Protein AF-A0A9E5MM21-F1 (afdb_monomer_lite)

Sequence (153 aa):
MIFSLIVYSSSGHSPSGTESSAAPPPGGQTALHFAKTLLAHGHSLYRVFFYGDGVHQAFLPDSNAPGAAAYSAPGTHAAPHGHTGKQWSDLSKQHQLDLVVCVSAALKRGLISEEEGQHPEQACLRLLPGFQISGLGQLTDAAIHSDRTITFR

pLDDT: mean 72.83, std 21.54, range [29.17, 94.75]

Radius of gyration: 16.03 Å; chains: 1; bounding box: 37×41×44 Å

Secondary structure (DSSP, 8-state):
-EEEEEEEE----PPS----S-PPPPHHHHHHHHHHHHHHTTPEEEEEEEEEGGGGGGB---TT-TTTSTT--TT--PPPHHHHHHHHHHHHHHHT--EEEEHHHHHTTT---TTT--STTS-PPPBPTTEEEE-THHHHHHHHH-SEEEEE-

Organism: NCBI:txid1470433

Structure (mmCIF, N/CA/C/O backbone):
data_AF-A0A9E5MM21-F1
#
_entry.id   AF-A0A9E5MM21-F1
#
loop_
_atom_site.group_PDB
_atom_site.id
_atom_site.type_symbol
_atom_site.label_atom_id
_atom_site.label_alt_id
_atom_site.label_comp_id
_atom_site.label_asym_id
_atom_site.label_entity_id
_atom_site.label_seq_id
_atom_site.pdbx_PDB_ins_code
_atom_site.Cartn_x
_atom_site.Cartn_y
_atom_site.Cartn_z
_atom_site.occupancy
_atom_site.B_iso_or_equiv
_atom_site.auth_seq_id
_atom_site.auth_comp_id
_atom_site.auth_asym_id
_atom_site.auth_atom_id
_atom_site.pdbx_PDB_model_num
ATOM 1 N N . MET A 1 1 ? -8.842 0.650 16.529 1.00 84.69 1 MET A N 1
ATOM 2 C CA . MET A 1 1 ? -7.381 0.802 16.412 1.00 84.69 1 MET A CA 1
ATOM 3 C C . MET A 1 1 ? -7.031 0.920 14.943 1.00 84.69 1 MET A C 1
ATOM 5 O O . MET A 1 1 ? -7.614 0.200 14.133 1.00 84.69 1 MET A O 1
ATOM 9 N N . ILE A 1 2 ? -6.135 1.844 14.627 1.00 91.62 2 ILE A N 1
ATOM 10 C CA . ILE A 1 2 ? -5.649 2.165 13.292 1.00 91.62 2 ILE A CA 1
ATOM 11 C C . ILE A 1 2 ? -4.257 1.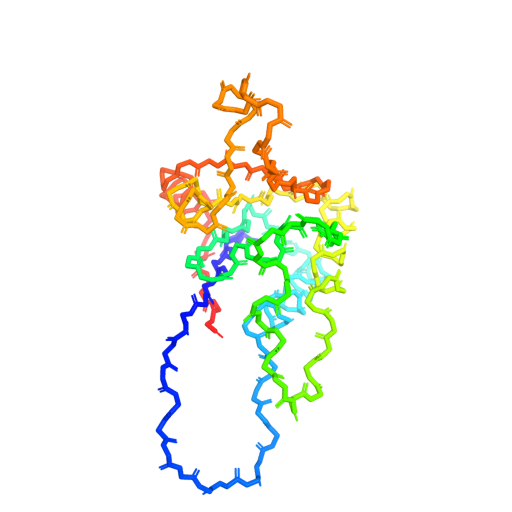560 13.134 1.00 91.62 2 ILE A C 1
ATOM 13 O O . ILE A 1 2 ? -3.385 1.754 13.979 1.00 91.62 2 ILE A O 1
ATOM 17 N N . PHE A 1 3 ? -4.043 0.828 12.051 1.00 94.38 3 PHE A N 1
ATOM 18 C CA . PHE A 1 3 ? -2.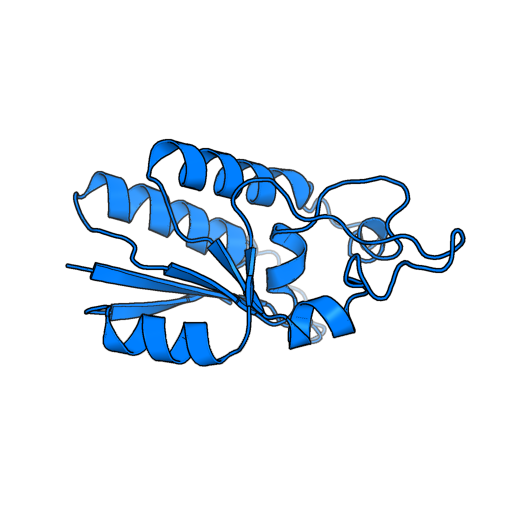794 0.134 11.784 1.00 94.38 3 PHE A CA 1
ATOM 19 C C . PHE A 1 3 ? -2.176 0.600 10.472 1.00 94.38 3 PHE A C 1
ATOM 21 O O . PHE A 1 3 ? -2.879 0.878 9.502 1.00 94.38 3 PHE A O 1
ATOM 28 N N . SER A 1 4 ? -0.851 0.609 10.439 1.00 93.19 4 SER A N 1
ATOM 29 C CA . SER A 1 4 ? -0.066 0.773 9.221 1.00 93.19 4 SER A CA 1
ATOM 30 C C . SER A 1 4 ? 0.818 -0.450 9.030 1.00 93.19 4 SER A C 1
ATOM 32 O O . SER A 1 4 ? 1.424 -0.945 9.983 1.00 93.19 4 SER A O 1
ATOM 34 N N . LEU A 1 5 ? 0.888 -0.966 7.807 1.00 93.12 5 LEU A N 1
ATOM 35 C CA . LEU A 1 5 ? 1.699 -2.140 7.491 1.00 93.12 5 LEU A CA 1
ATOM 36 C C . LEU A 1 5 ? 2.865 -1.729 6.604 1.00 93.12 5 LEU A C 1
ATOM 38 O O . LEU A 1 5 ? 2.693 -0.970 5.655 1.00 93.12 5 LEU A O 1
ATOM 42 N N . ILE A 1 6 ? 4.046 -2.262 6.888 1.00 91.12 6 ILE A N 1
ATOM 43 C CA . ILE A 1 6 ? 5.227 -2.108 6.046 1.00 91.12 6 ILE A CA 1
ATOM 44 C C . ILE A 1 6 ? 5.540 -3.476 5.462 1.00 91.12 6 ILE A C 1
ATOM 46 O O . ILE A 1 6 ? 5.880 -4.408 6.190 1.00 91.12 6 ILE A O 1
ATOM 50 N N . VAL A 1 7 ? 5.433 -3.597 4.144 1.00 89.31 7 VAL A N 1
ATOM 51 C CA . VAL A 1 7 ? 5.831 -4.792 3.404 1.00 89.31 7 VAL A CA 1
ATOM 52 C C . VAL A 1 7 ? 7.243 -4.558 2.895 1.00 89.31 7 VAL A C 1
ATOM 54 O O . VAL A 1 7 ? 7.463 -3.891 1.882 1.00 89.31 7 VAL A O 1
ATOM 57 N N . TYR A 1 8 ? 8.207 -5.080 3.640 1.00 84.44 8 TYR A N 1
ATOM 58 C CA . TYR A 1 8 ? 9.608 -5.061 3.271 1.00 84.44 8 TYR A CA 1
ATOM 59 C C . TYR A 1 8 ? 10.009 -6.429 2.739 1.00 84.44 8 TYR A C 1
ATOM 61 O O . TYR A 1 8 ? 9.547 -7.457 3.214 1.00 84.44 8 TYR A O 1
ATOM 69 N N . SER A 1 9 ? 10.894 -6.443 1.756 1.00 75.88 9 SER A N 1
ATOM 70 C CA . SER A 1 9 ? 11.633 -7.644 1.400 1.00 75.88 9 SER A CA 1
ATOM 71 C C . SER A 1 9 ? 13.043 -7.216 1.028 1.00 75.88 9 SER A C 1
ATOM 73 O O . SER A 1 9 ? 13.236 -6.167 0.410 1.00 75.88 9 SER A O 1
ATOM 75 N N . SER A 1 10 ? 14.034 -7.984 1.454 1.00 58.03 10 SER A N 1
ATOM 76 C CA . SER A 1 10 ? 15.403 -7.835 0.980 1.00 58.03 10 SER A CA 1
ATOM 77 C C . SER A 1 10 ? 15.867 -9.169 0.448 1.00 58.03 10 SER A C 1
ATOM 79 O O . SER A 1 10 ? 15.782 -10.160 1.173 1.00 58.03 10 SER A O 1
ATOM 81 N N . SER A 1 11 ? 16.431 -9.163 -0.754 1.00 49.81 11 SER A N 1
ATOM 82 C CA . SER A 1 11 ? 17.272 -10.206 -1.329 1.00 49.81 11 SER A CA 1
ATOM 83 C C . SER A 1 11 ? 18.538 -10.418 -0.481 1.00 49.81 11 SER A C 1
ATOM 85 O O . SER A 1 11 ? 19.661 -10.145 -0.904 1.00 49.81 11 SER A O 1
ATOM 87 N N . GLY A 1 12 ? 18.370 -10.824 0.773 1.00 43.09 12 GLY A N 1
ATOM 88 C CA . GLY A 1 12 ? 19.447 -11.272 1.633 1.00 43.09 12 GLY A CA 1
ATOM 89 C C . GLY A 1 12 ? 19.792 -12.695 1.232 1.00 43.09 12 GLY A C 1
ATOM 90 O O . GLY A 1 12 ? 18.994 -13.600 1.444 1.00 43.09 12 GLY A O 1
ATOM 91 N N . HIS A 1 13 ? 20.959 -12.855 0.615 1.00 38.50 13 HIS A N 1
ATOM 92 C CA . HIS A 1 13 ? 21.717 -14.096 0.480 1.00 38.50 13 HIS A CA 1
ATOM 93 C C . HIS A 1 13 ? 21.321 -15.152 1.534 1.00 38.50 13 HIS A C 1
ATOM 95 O O . HIS A 1 13 ? 21.564 -14.958 2.726 1.00 38.50 13 HIS A O 1
ATOM 101 N N . SER A 1 14 ? 20.696 -16.257 1.110 1.00 37.50 14 SER A N 1
ATOM 102 C CA . SER A 1 14 ? 20.479 -17.405 1.993 1.00 37.50 14 SER A CA 1
ATOM 103 C C . SER A 1 14 ? 21.837 -17.988 2.397 1.00 37.50 14 SER A C 1
ATOM 105 O O . SER A 1 14 ? 22.671 -18.207 1.515 1.00 37.50 14 SER A O 1
ATOM 107 N N . PRO A 1 15 ? 22.080 -18.276 3.687 1.00 39.00 15 PRO A N 1
ATOM 108 C CA . PRO A 1 15 ? 23.230 -19.072 4.068 1.00 39.00 15 PRO A CA 1
ATOM 109 C C . PRO A 1 15 ? 23.045 -20.475 3.482 1.00 39.00 15 PRO A C 1
ATOM 111 O O . PRO A 1 15 ? 21.986 -21.090 3.602 1.00 39.00 15 PRO A O 1
ATOM 114 N N . SER A 1 16 ? 24.079 -20.964 2.810 1.00 42.97 16 SER A N 1
ATOM 115 C CA . SER A 1 16 ? 24.222 -22.364 2.433 1.00 42.97 16 SER A CA 1
ATOM 116 C C . SER A 1 16 ? 24.003 -23.256 3.657 1.00 42.97 16 SER A C 1
ATOM 118 O O . SER A 1 16 ? 24.772 -23.175 4.615 1.00 42.97 16 SER A O 1
ATOM 120 N N . GLY A 1 17 ? 22.988 -24.112 3.631 1.00 39.47 17 GLY A N 1
ATOM 121 C CA . GLY A 1 17 ? 22.763 -25.063 4.711 1.00 39.47 17 GLY A CA 1
ATOM 122 C C . GLY A 1 17 ? 21.405 -25.727 4.602 1.00 39.47 17 GLY A C 1
ATOM 123 O O . GLY A 1 17 ? 20.380 -25.119 4.874 1.00 39.47 17 GLY A O 1
ATOM 124 N N . THR A 1 18 ? 21.434 -26.975 4.156 1.00 46.91 18 THR A N 1
ATOM 125 C CA . THR A 1 18 ? 20.413 -28.010 4.326 1.00 46.91 18 THR A CA 1
ATOM 126 C C . THR A 1 18 ? 19.497 -27.794 5.535 1.00 46.91 18 THR A C 1
ATOM 128 O O . THR A 1 18 ? 19.992 -27.854 6.652 1.00 46.91 18 THR A O 1
ATOM 131 N N . GLU A 1 19 ? 18.187 -27.642 5.316 1.00 34.69 19 GLU A N 1
ATOM 132 C CA . GLU A 1 19 ? 17.141 -28.307 6.109 1.00 34.69 19 GLU A CA 1
ATOM 133 C C . GLU A 1 19 ? 15.741 -28.059 5.525 1.00 34.69 19 GLU A C 1
ATOM 135 O O . GLU A 1 19 ? 15.285 -26.936 5.319 1.00 34.69 19 GLU A O 1
ATOM 140 N N . SER A 1 20 ? 15.062 -29.168 5.235 1.00 45.31 20 SER A N 1
ATOM 141 C CA . SER A 1 20 ? 13.662 -29.243 4.839 1.00 45.31 20 SER A CA 1
ATOM 142 C C . SER A 1 20 ? 12.771 -28.902 6.036 1.00 45.31 20 SER A C 1
ATOM 144 O O . SER A 1 20 ? 12.480 -29.759 6.864 1.00 45.31 20 SER A O 1
ATOM 146 N N . SER A 1 21 ? 12.295 -27.665 6.103 1.00 33.50 21 SER A N 1
ATOM 147 C CA . SER A 1 21 ? 11.145 -27.249 6.907 1.00 33.50 21 SER A CA 1
ATOM 148 C C . SER A 1 21 ? 10.445 -26.141 6.130 1.00 33.50 21 SER A C 1
ATOM 150 O O . SER A 1 21 ? 11.123 -25.273 5.585 1.00 33.50 21 SER A O 1
ATOM 152 N N . ALA A 1 22 ? 9.120 -26.221 5.986 1.00 43.62 22 ALA A N 1
ATOM 153 C CA . ALA A 1 22 ? 8.326 -25.324 5.149 1.00 43.62 22 ALA A CA 1
ATOM 154 C C . ALA A 1 22 ? 8.737 -23.860 5.376 1.00 43.62 22 ALA A C 1
ATOM 156 O O . ALA A 1 22 ? 8.487 -23.303 6.445 1.00 43.62 22 ALA A O 1
ATOM 157 N N . ALA A 1 23 ? 9.409 -23.264 4.384 1.00 44.94 23 ALA A N 1
ATOM 158 C CA . ALA A 1 23 ? 9.854 -21.882 4.468 1.00 44.94 23 ALA A CA 1
ATOM 159 C C . ALA A 1 23 ? 8.644 -20.996 4.818 1.00 44.94 23 ALA A C 1
ATOM 161 O O . ALA A 1 23 ? 7.573 -21.193 4.228 1.00 44.94 23 ALA A O 1
ATOM 162 N N . PRO A 1 24 ? 8.767 -20.062 5.782 1.00 45.94 24 PRO A N 1
ATOM 163 C CA . PRO A 1 24 ? 7.664 -19.179 6.123 1.00 45.94 24 PRO A CA 1
ATOM 164 C C . PRO A 1 24 ? 7.180 -18.472 4.851 1.00 45.94 24 PRO A C 1
ATOM 166 O O . PRO A 1 24 ? 8.008 -18.108 4.006 1.00 45.94 24 PRO A O 1
ATOM 169 N N . PRO A 1 25 ? 5.856 -18.305 4.674 1.00 55.19 25 PRO A N 1
ATOM 170 C CA . PRO A 1 25 ? 5.331 -17.670 3.480 1.00 55.19 25 PRO A CA 1
ATOM 171 C C . PRO A 1 25 ? 5.978 -16.289 3.319 1.00 55.19 25 PRO A C 1
ATOM 173 O O . PRO A 1 25 ? 6.160 -15.583 4.319 1.00 55.19 25 PRO A O 1
ATOM 176 N N . PRO A 1 26 ? 6.346 -15.903 2.084 1.00 69.81 26 PRO A N 1
ATOM 177 C CA . PRO A 1 26 ? 7.072 -14.664 1.826 1.00 69.81 26 PRO A CA 1
ATOM 178 C C . PRO A 1 26 ? 6.352 -13.482 2.486 1.00 69.81 26 PRO A C 1
ATOM 180 O O . PRO A 1 26 ? 5.118 -13.446 2.483 1.00 69.81 26 PRO A O 1
ATOM 183 N N . GLY A 1 27 ? 7.092 -12.510 3.035 1.00 76.31 27 GLY A N 1
ATOM 184 C CA . GLY A 1 27 ? 6.547 -11.432 3.875 1.00 76.31 27 GLY A CA 1
ATOM 185 C C . GLY A 1 27 ? 5.307 -10.726 3.316 1.00 76.31 27 GLY A C 1
ATOM 186 O O . GLY A 1 27 ? 4.402 -10.369 4.068 1.00 76.31 27 GLY A O 1
ATOM 187 N N . GLY A 1 28 ? 5.198 -10.614 1.988 1.00 81.12 28 GLY A N 1
ATOM 188 C CA . GLY A 1 28 ? 4.007 -10.103 1.302 1.00 81.12 28 GLY A CA 1
ATOM 189 C C . GLY A 1 28 ? 2.721 -10.903 1.525 1.00 81.12 28 GLY A C 1
ATOM 190 O O . GLY A 1 28 ? 1.656 -10.320 1.713 1.00 81.12 28 GLY A O 1
ATOM 191 N N . GLN A 1 29 ? 2.803 -12.234 1.537 1.00 83.62 29 GLN A N 1
ATOM 192 C CA . GLN A 1 29 ? 1.650 -13.110 1.752 1.00 83.62 29 GLN A CA 1
ATOM 193 C C . GLN A 1 29 ? 1.209 -13.102 3.221 1.00 83.62 29 GLN A C 1
ATOM 195 O O . GLN A 1 29 ? 0.011 -13.042 3.504 1.00 83.62 29 GLN A O 1
ATOM 200 N N . THR A 1 30 ? 2.166 -13.091 4.152 1.00 87.38 30 THR A N 1
ATOM 201 C CA . THR A 1 30 ? 1.887 -12.954 5.590 1.00 87.38 30 THR A CA 1
ATOM 202 C C . THR A 1 30 ? 1.227 -11.609 5.894 1.00 87.38 30 THR A C 1
ATOM 204 O O . THR A 1 30 ? 0.200 -11.571 6.573 1.00 87.38 30 THR A O 1
ATOM 207 N N . ALA A 1 31 ? 1.748 -10.516 5.327 1.00 91.44 31 ALA A N 1
ATOM 208 C CA . ALA A 1 31 ? 1.159 -9.186 5.458 1.00 91.44 31 ALA A CA 1
ATOM 209 C C . ALA A 1 31 ? -0.279 -9.130 4.921 1.00 91.44 31 ALA A C 1
ATOM 211 O O . ALA A 1 31 ? -1.153 -8.541 5.555 1.00 91.44 31 ALA A O 1
ATOM 212 N N . LEU A 1 32 ? -0.545 -9.775 3.780 1.00 90.62 32 LEU A N 1
ATOM 213 C CA . LEU A 1 32 ? -1.879 -9.823 3.183 1.00 90.62 32 LEU A CA 1
ATOM 214 C C . LEU A 1 32 ? -2.872 -10.588 4.065 1.00 90.62 32 LEU A C 1
ATOM 216 O O . LEU A 1 32 ? -4.004 -10.142 4.257 1.00 90.62 32 LEU A O 1
ATOM 220 N N . HIS A 1 33 ? -2.468 -11.744 4.596 1.00 91.19 33 HIS A N 1
ATOM 221 C CA . HIS A 1 33 ? -3.322 -12.514 5.498 1.00 91.19 33 HIS A CA 1
ATOM 222 C C . HIS A 1 33 ? -3.609 -11.724 6.778 1.00 91.19 33 HIS A C 1
ATOM 224 O O . HIS A 1 33 ? -4.758 -11.631 7.204 1.00 91.19 33 HIS A O 1
ATOM 230 N N . PHE A 1 34 ? -2.584 -11.078 7.337 1.00 93.44 34 PHE A N 1
ATOM 231 C CA . PHE A 1 34 ? -2.733 -10.207 8.493 1.00 93.44 34 PHE A CA 1
ATOM 232 C C . PHE A 1 34 ? -3.705 -9.051 8.219 1.00 93.44 34 PHE A C 1
ATOM 234 O O . PHE A 1 34 ? -4.615 -8.830 9.012 1.00 93.44 34 PHE A O 1
ATOM 241 N N . ALA A 1 35 ? -3.574 -8.364 7.080 1.00 93.75 35 ALA A N 1
ATOM 242 C CA . ALA A 1 35 ? -4.467 -7.276 6.683 1.00 93.75 35 ALA A CA 1
ATOM 243 C C . ALA A 1 35 ? -5.932 -7.725 6.596 1.00 93.75 35 ALA A C 1
ATOM 245 O O . ALA A 1 35 ? -6.811 -7.069 7.153 1.00 93.75 35 ALA A O 1
ATOM 246 N N . LYS A 1 36 ? -6.198 -8.869 5.952 1.00 93.62 36 LYS A N 1
ATOM 247 C CA . LYS A 1 36 ? -7.549 -9.445 5.852 1.00 93.62 36 LYS A CA 1
ATOM 248 C C . LYS A 1 36 ? -8.142 -9.738 7.227 1.00 93.62 36 LYS A C 1
ATOM 250 O O . LYS A 1 36 ? -9.273 -9.347 7.503 1.00 93.62 36 LYS A O 1
ATOM 255 N N . THR A 1 37 ? -7.372 -10.388 8.095 1.00 94.00 37 THR A N 1
ATOM 256 C CA . THR A 1 37 ? -7.809 -10.717 9.456 1.00 94.00 37 THR A CA 1
ATOM 257 C C . THR A 1 37 ? -8.066 -9.457 10.273 1.00 94.00 37 THR A C 1
ATOM 259 O O . THR A 1 37 ? -9.079 -9.367 10.958 1.00 94.00 37 THR A O 1
ATOM 262 N N . LEU A 1 38 ? -7.193 -8.458 10.167 1.00 94.06 38 LEU A N 1
ATOM 263 C CA . LEU A 1 38 ? -7.312 -7.190 10.876 1.00 94.06 38 LEU A CA 1
ATOM 264 C C . LEU A 1 38 ? -8.594 -6.441 10.497 1.00 94.06 38 LEU A C 1
ATOM 266 O O . LEU A 1 38 ? -9.350 -6.030 11.377 1.00 94.06 38 LEU A O 1
ATOM 270 N N . LEU A 1 39 ? -8.877 -6.341 9.197 1.00 92.94 39 LEU A N 1
ATOM 271 C CA . LEU A 1 39 ? -10.108 -5.736 8.687 1.00 92.94 39 LEU A CA 1
ATOM 272 C C . LEU A 1 39 ? -11.352 -6.525 9.124 1.00 92.94 39 LEU A C 1
ATOM 274 O O . LEU A 1 39 ? -12.352 -5.925 9.510 1.00 92.94 39 LEU A O 1
ATOM 278 N N . ALA A 1 40 ? -11.286 -7.861 9.137 1.00 93.19 40 ALA A N 1
ATOM 279 C CA . ALA A 1 40 ? -12.385 -8.711 9.603 1.00 93.19 40 ALA A CA 1
ATOM 280 C C . ALA A 1 40 ? -12.705 -8.527 11.100 1.00 93.19 40 ALA A C 1
ATOM 282 O O . ALA A 1 40 ? -13.854 -8.688 11.503 1.00 93.19 40 ALA A O 1
ATOM 283 N N . HIS A 1 41 ? -11.719 -8.144 11.918 1.00 94.12 41 HIS A N 1
ATOM 284 C CA . HIS A 1 41 ? -11.906 -7.828 13.341 1.00 94.12 41 HIS A CA 1
ATOM 285 C C . HIS A 1 41 ? -12.351 -6.371 13.588 1.00 94.12 41 HIS A C 1
ATOM 287 O O . HIS A 1 41 ? -12.381 -5.919 14.732 1.00 94.12 41 HIS A O 1
ATOM 293 N N . GLY A 1 42 ? -12.698 -5.618 12.536 1.00 92.62 42 GLY A N 1
ATOM 294 C CA . GLY A 1 42 ? -13.180 -4.238 12.648 1.00 92.62 42 GLY A CA 1
ATOM 295 C C . GLY A 1 42 ? -12.085 -3.216 12.963 1.00 92.62 42 GLY A C 1
ATOM 296 O O . GLY A 1 42 ? -12.372 -2.119 13.442 1.00 92.62 42 GLY A O 1
ATOM 297 N N . HIS A 1 43 ? -10.818 -3.563 12.740 1.00 94.31 43 HIS A N 1
ATOM 298 C CA . HIS A 1 43 ? -9.722 -2.603 12.794 1.00 94.31 43 HIS A CA 1
ATOM 299 C C . HIS A 1 43 ? -9.554 -1.896 11.447 1.00 94.31 43 HIS A C 1
ATOM 301 O O . HIS A 1 43 ? -9.919 -2.428 10.400 1.00 94.31 43 HIS A O 1
ATOM 307 N N . SER A 1 44 ? -8.960 -0.705 11.475 1.00 92.19 44 SER A N 1
ATOM 308 C CA . SER A 1 44 ? -8.748 0.104 10.275 1.00 92.19 44 SER A CA 1
ATOM 309 C C . SER A 1 44 ? -7.294 0.037 9.834 1.00 92.19 44 SER A C 1
ATOM 311 O O . SER A 1 44 ? -6.386 0.075 10.666 1.00 92.19 44 SER A O 1
ATOM 313 N N . LEU A 1 45 ? -7.073 -0.012 8.524 1.00 93.88 45 LEU A N 1
ATOM 314 C CA . LEU A 1 45 ? -5.756 0.168 7.924 1.00 93.88 45 LEU A CA 1
ATOM 315 C C . LEU A 1 45 ? -5.652 1.584 7.378 1.00 93.88 45 LEU A C 1
ATOM 317 O O . LEU A 1 45 ? -6.427 1.956 6.504 1.00 93.88 45 LEU A O 1
ATOM 321 N N . TYR A 1 46 ? -4.697 2.354 7.893 1.00 94.75 46 TYR A N 1
ATOM 322 C CA . TYR A 1 46 ? -4.399 3.680 7.366 1.00 94.75 46 TYR A CA 1
ATOM 323 C C . TYR A 1 46 ? -3.616 3.576 6.059 1.00 94.75 46 TYR A C 1
ATOM 325 O O . TYR A 1 46 ? -4.017 4.151 5.055 1.00 94.75 46 TYR A O 1
ATOM 333 N N . ARG A 1 47 ? -2.519 2.804 6.060 1.00 94.19 47 ARG A N 1
ATOM 334 C CA . ARG A 1 47 ? -1.656 2.636 4.887 1.00 94.19 47 ARG A CA 1
ATOM 335 C C . ARG A 1 47 ? -0.914 1.307 4.885 1.00 94.19 47 ARG A C 1
ATOM 337 O O . ARG A 1 47 ? -0.472 0.820 5.927 1.00 94.19 47 ARG A O 1
ATOM 344 N N . VAL A 1 48 ? -0.707 0.766 3.689 1.00 94.56 48 VAL A N 1
ATOM 345 C CA . VAL A 1 48 ? 0.232 -0.329 3.427 1.00 94.56 48 VAL A CA 1
ATOM 346 C C . VAL A 1 48 ? 1.375 0.210 2.575 1.00 94.56 48 VAL A C 1
ATOM 348 O O . VAL A 1 48 ? 1.164 0.654 1.451 1.00 94.56 48 VAL A O 1
ATOM 351 N N . PHE A 1 49 ? 2.589 0.196 3.118 1.00 93.62 49 PHE A N 1
ATOM 352 C CA . PHE A 1 49 ? 3.778 0.758 2.486 1.00 93.62 49 PHE A CA 1
ATOM 353 C C . PHE A 1 49 ? 4.719 -0.349 1.997 1.00 93.62 49 PHE A C 1
ATOM 355 O O . PHE A 1 49 ? 5.226 -1.139 2.793 1.00 93.62 49 PHE A O 1
ATOM 362 N N . PHE A 1 50 ? 4.984 -0.393 0.694 1.00 90.62 50 PHE A N 1
ATOM 363 C CA . PHE A 1 50 ? 5.870 -1.360 0.050 1.00 90.62 50 PHE A CA 1
ATOM 364 C C . PHE A 1 50 ? 7.275 -0.770 -0.113 1.00 90.62 50 PHE A C 1
ATOM 366 O O . PHE A 1 50 ? 7.464 0.282 -0.734 1.00 90.62 50 PHE A O 1
ATOM 373 N N . TYR A 1 51 ? 8.275 -1.465 0.435 1.00 87.75 51 TYR A N 1
ATOM 374 C CA . TYR A 1 51 ? 9.670 -1.021 0.465 1.00 87.75 51 TYR A CA 1
ATOM 375 C C . TYR A 1 51 ? 10.647 -2.154 0.115 1.00 87.75 51 TYR A C 1
ATOM 377 O O . TYR A 1 51 ? 10.321 -3.337 0.227 1.00 87.75 51 TYR A O 1
ATOM 385 N N . GLY A 1 52 ? 11.868 -1.802 -0.300 1.00 85.50 52 GLY A N 1
ATOM 386 C CA . GLY A 1 52 ? 12.869 -2.782 -0.740 1.00 85.50 52 GLY A CA 1
ATOM 387 C C . GLY A 1 52 ? 12.391 -3.570 -1.965 1.00 85.50 52 GLY A C 1
ATOM 388 O O . GLY A 1 52 ? 11.854 -2.982 -2.898 1.00 85.50 52 GLY A O 1
ATOM 389 N N . ASP A 1 53 ? 12.555 -4.891 -1.946 1.00 80.06 53 ASP A N 1
ATOM 390 C CA . ASP A 1 53 ? 12.023 -5.819 -2.956 1.00 80.06 53 ASP A CA 1
ATOM 391 C C . ASP A 1 53 ? 10.510 -6.048 -2.824 1.00 80.06 53 ASP A C 1
ATOM 393 O O . ASP A 1 53 ? 9.882 -6.609 -3.720 1.00 80.06 53 ASP A O 1
ATOM 397 N N . GLY A 1 54 ? 9.877 -5.554 -1.752 1.00 80.81 54 GLY A N 1
ATOM 398 C CA . GLY A 1 54 ? 8.424 -5.621 -1.580 1.00 80.81 54 GLY A CA 1
ATOM 399 C C . GLY A 1 54 ? 7.654 -4.921 -2.706 1.00 80.81 54 GLY A C 1
ATOM 400 O O . GLY A 1 54 ? 6.523 -5.305 -3.001 1.00 80.81 54 GLY A O 1
ATOM 401 N N . VAL A 1 55 ? 8.280 -3.952 -3.388 1.00 84.31 55 VAL A N 1
ATOM 402 C CA . VAL A 1 55 ? 7.675 -3.193 -4.497 1.00 84.31 55 VAL A CA 1
ATOM 403 C C . VAL A 1 55 ? 7.303 -4.060 -5.701 1.00 84.31 55 VAL A C 1
ATOM 405 O O . VAL A 1 55 ? 6.382 -3.706 -6.429 1.00 84.31 55 VAL A O 1
ATOM 408 N N . HIS A 1 56 ? 7.939 -5.222 -5.886 1.00 80.19 56 HIS A N 1
ATOM 409 C CA . HIS A 1 56 ? 7.618 -6.131 -6.992 1.00 80.19 56 HIS A CA 1
ATOM 410 C C . HIS A 1 56 ? 6.177 -6.654 -6.941 1.00 80.19 56 HIS A C 1
ATOM 412 O O . HIS A 1 56 ? 5.607 -6.982 -7.976 1.00 80.19 56 HIS A O 1
ATOM 418 N N . GLN A 1 57 ? 5.559 -6.690 -5.756 1.00 81.19 57 GLN A N 1
ATOM 419 C CA . GLN A 1 57 ? 4.156 -7.089 -5.599 1.00 81.19 57 GLN A CA 1
ATOM 420 C C . GLN A 1 57 ? 3.180 -6.077 -6.207 1.00 81.19 57 GLN A C 1
ATOM 422 O O . GLN A 1 57 ? 2.040 -6.431 -6.489 1.00 81.19 57 GLN A O 1
ATOM 427 N N . ALA A 1 58 ? 3.613 -4.830 -6.392 1.00 83.06 58 ALA A N 1
ATOM 428 C CA . ALA A 1 58 ? 2.796 -3.769 -6.957 1.00 83.06 58 ALA A CA 1
ATOM 429 C C . ALA A 1 58 ? 2.871 -3.708 -8.486 1.00 83.06 58 ALA A C 1
ATOM 431 O O . ALA A 1 58 ? 2.077 -3.000 -9.098 1.00 83.06 58 ALA A O 1
ATOM 432 N N . PHE A 1 59 ? 3.820 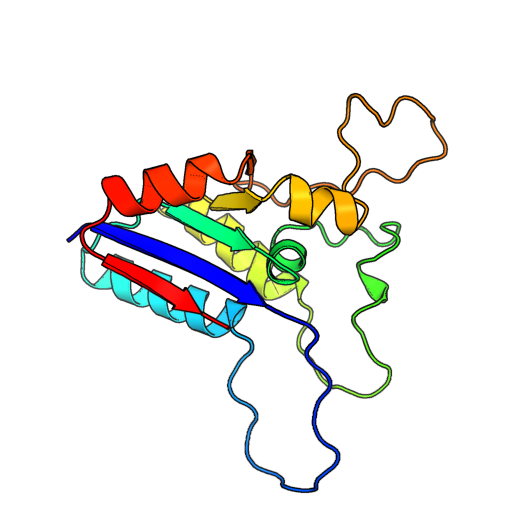-4.404 -9.117 1.00 79.19 59 PHE A N 1
ATOM 433 C CA . PHE A 1 59 ? 4.032 -4.316 -10.559 1.00 79.19 59 PHE A CA 1
ATOM 434 C C . PHE A 1 59 ? 3.040 -5.195 -11.319 1.00 79.19 59 PHE A C 1
ATOM 436 O O . PHE A 1 59 ? 2.717 -6.314 -10.910 1.00 79.19 59 PHE A O 1
ATOM 443 N N . LEU A 1 60 ? 2.546 -4.681 -12.445 1.00 73.25 60 LEU A N 1
ATOM 444 C CA . LEU A 1 60 ? 1.737 -5.458 -13.368 1.00 73.25 60 LEU A CA 1
ATOM 445 C C . LEU A 1 60 ? 2.582 -6.606 -13.942 1.00 73.25 60 LEU A C 1
ATOM 447 O O . LEU A 1 60 ? 3.736 -6.394 -14.318 1.00 73.25 60 LEU A O 1
ATOM 451 N N . PRO A 1 61 ? 2.012 -7.818 -14.051 1.00 59.44 61 PRO A N 1
ATOM 452 C CA . PRO A 1 61 ? 2.631 -8.919 -14.767 1.00 59.44 61 PRO A CA 1
ATOM 453 C C . PRO A 1 61 ? 2.489 -8.669 -16.274 1.00 59.44 61 PRO A C 1
ATOM 455 O O . PRO A 1 61 ? 1.694 -9.324 -16.941 1.00 59.44 61 PRO A O 1
ATOM 458 N N . ASP A 1 62 ? 3.196 -7.672 -16.798 1.00 54.38 62 ASP A N 1
ATOM 459 C CA . ASP A 1 62 ? 3.357 -7.493 -18.238 1.00 54.38 62 ASP A CA 1
ATOM 460 C C . ASP A 1 62 ? 4.603 -8.272 -18.677 1.00 54.38 62 ASP A C 1
ATOM 462 O O . ASP A 1 62 ? 5.677 -8.137 -18.087 1.00 54.38 62 ASP A O 1
ATOM 466 N N . SER A 1 63 ? 4.464 -9.134 -19.683 1.00 43.34 63 SER A N 1
ATOM 467 C CA . SER A 1 63 ? 5.517 -10.055 -20.135 1.00 43.34 63 SER A CA 1
ATOM 468 C C . SER A 1 63 ? 6.739 -9.350 -20.733 1.00 43.34 63 SER A C 1
ATOM 470 O O . SER A 1 63 ? 7.761 -9.997 -20.941 1.00 43.34 63 SER A O 1
ATOM 472 N N . ASN A 1 64 ? 6.646 -8.041 -20.987 1.00 40.34 64 ASN A N 1
ATOM 473 C CA . ASN A 1 64 ? 7.719 -7.216 -21.549 1.00 40.34 64 ASN A CA 1
ATOM 474 C C . ASN A 1 64 ? 8.449 -6.342 -20.516 1.00 40.34 64 ASN A C 1
ATOM 476 O O . ASN A 1 64 ? 9.325 -5.565 -20.882 1.00 40.34 64 ASN A O 1
ATOM 480 N N . ALA A 1 65 ? 8.112 -6.460 -19.231 1.00 43.38 65 ALA A N 1
ATOM 481 C CA . ALA A 1 65 ? 8.786 -5.759 -18.147 1.00 43.38 65 ALA A CA 1
ATOM 482 C C . ALA A 1 65 ? 10.163 -6.394 -17.842 1.00 43.38 65 ALA A C 1
ATOM 484 O O . ALA A 1 65 ? 10.200 -7.516 -17.313 1.00 43.38 65 ALA A O 1
ATOM 485 N N . PRO A 1 66 ? 11.300 -5.708 -18.093 1.00 39.34 66 PRO A N 1
ATOM 486 C CA . PRO A 1 66 ? 12.620 -6.206 -17.717 1.00 39.34 66 PRO A CA 1
ATOM 487 C C . PRO A 1 66 ? 12.749 -6.178 -16.186 1.00 39.34 66 PRO A C 1
ATOM 489 O O . PRO A 1 66 ? 13.146 -5.186 -15.589 1.00 39.34 66 PRO A O 1
ATOM 492 N N . GLY A 1 67 ? 12.333 -7.261 -15.528 1.00 41.31 67 GLY A N 1
ATOM 493 C CA . GLY A 1 67 ? 12.370 -7.390 -14.067 1.00 41.31 67 GLY A CA 1
ATOM 494 C C . GLY A 1 67 ? 11.300 -8.308 -13.479 1.00 41.31 67 GLY A C 1
ATOM 495 O O . GLY A 1 67 ? 11.528 -8.888 -12.421 1.00 41.31 67 GLY A O 1
ATOM 496 N N . ALA A 1 68 ? 10.176 -8.526 -14.174 1.00 42.47 68 ALA A N 1
ATOM 497 C CA . ALA A 1 68 ? 9.143 -9.468 -13.720 1.00 42.47 68 ALA A CA 1
ATOM 498 C C . ALA A 1 68 ? 9.619 -10.934 -13.799 1.00 42.47 68 ALA A C 1
ATOM 500 O O . ALA A 1 68 ? 9.253 -11.762 -12.966 1.00 42.47 68 ALA A O 1
ATOM 501 N N . ALA A 1 69 ? 10.490 -11.238 -14.767 1.00 39.94 69 ALA A N 1
ATOM 502 C CA . ALA A 1 69 ? 11.086 -12.561 -14.955 1.00 39.94 69 ALA A CA 1
ATOM 503 C C . ALA A 1 69 ? 12.319 -12.825 -14.065 1.00 39.94 69 ALA A C 1
ATOM 505 O O . ALA A 1 69 ? 12.662 -13.980 -13.830 1.00 39.94 69 ALA A O 1
ATOM 506 N N . ALA A 1 70 ? 12.980 -11.784 -13.542 1.00 39.09 70 ALA A N 1
ATOM 507 C CA . ALA A 1 70 ? 14.284 -11.916 -12.878 1.00 39.09 70 ALA A CA 1
ATOM 508 C C . ALA A 1 70 ? 14.228 -12.557 -11.477 1.00 39.09 70 ALA A C 1
ATOM 510 O O . ALA A 1 70 ? 15.263 -12.948 -10.945 1.00 39.09 70 ALA A O 1
ATOM 511 N N . TYR A 1 71 ? 13.036 -12.692 -10.889 1.00 40.59 71 TYR A N 1
ATOM 512 C CA . TYR A 1 71 ? 12.836 -13.341 -9.586 1.00 40.59 71 TYR A CA 1
ATOM 513 C C . TYR A 1 71 ? 12.243 -14.753 -9.676 1.00 40.59 71 TYR A C 1
ATOM 515 O O . TYR A 1 71 ? 12.018 -15.398 -8.655 1.00 40.59 71 TYR A O 1
ATOM 523 N N . SER A 1 72 ? 12.035 -15.265 -10.892 1.00 36.59 72 SER A N 1
ATOM 524 C CA . SER A 1 72 ? 11.841 -16.699 -11.105 1.00 36.59 72 SER A CA 1
ATOM 525 C C . SER A 1 72 ? 13.222 -17.341 -11.213 1.00 36.59 72 SER A C 1
ATOM 527 O O . SER A 1 72 ? 13.730 -17.557 -12.311 1.00 36.59 72 SER A O 1
ATOM 529 N N . ALA A 1 73 ? 13.875 -17.596 -10.076 1.00 31.06 73 ALA A N 1
ATOM 530 C CA . ALA A 1 73 ? 15.051 -18.460 -10.078 1.00 31.06 73 ALA A CA 1
ATOM 531 C C . ALA A 1 73 ? 14.647 -19.808 -10.716 1.00 31.06 73 ALA A C 1
ATOM 533 O O . ALA A 1 73 ? 13.594 -20.346 -10.352 1.00 31.06 73 ALA A O 1
ATOM 534 N N . PRO A 1 74 ? 15.418 -20.369 -11.666 1.00 29.17 74 PRO A N 1
ATOM 535 C CA . PRO A 1 74 ? 15.065 -21.648 -12.265 1.00 29.17 74 PRO A CA 1
ATOM 536 C C . PRO A 1 74 ? 15.115 -22.728 -11.172 1.00 29.17 74 PRO A C 1
ATOM 538 O O . PRO A 1 74 ? 16.196 -23.095 -10.720 1.00 29.17 74 PRO A O 1
ATOM 541 N N . GLY A 1 75 ? 13.954 -23.210 -10.715 1.00 34.97 75 GLY A N 1
ATOM 542 C CA . GLY A 1 75 ? 13.858 -24.369 -9.817 1.00 34.97 75 GLY A CA 1
ATOM 543 C C . GLY A 1 75 ? 13.070 -24.188 -8.518 1.00 34.97 75 GLY A C 1
ATOM 544 O O . GLY A 1 75 ? 12.818 -25.184 -7.845 1.00 34.97 75 GLY A O 1
ATOM 545 N N . THR A 1 76 ? 12.626 -22.984 -8.151 1.00 34.25 76 THR A N 1
ATOM 546 C CA . THR A 1 76 ? 11.701 -22.817 -7.018 1.00 34.25 76 THR A CA 1
ATOM 547 C C . THR A 1 76 ? 10.258 -22.784 -7.513 1.00 34.25 76 THR A C 1
ATOM 549 O O . THR A 1 76 ? 9.873 -21.924 -8.300 1.00 34.25 76 THR A O 1
ATOM 552 N N . HIS A 1 77 ? 9.424 -23.701 -7.011 1.00 33.38 77 HIS A N 1
ATOM 553 C CA . HIS A 1 77 ? 7.957 -23.668 -7.118 1.00 33.38 77 HIS A CA 1
ATOM 554 C C . HIS A 1 77 ? 7.358 -22.486 -6.317 1.00 33.38 77 HIS A C 1
ATOM 556 O O . HIS A 1 77 ? 6.434 -22.654 -5.524 1.00 33.38 77 HIS A O 1
ATOM 562 N N . ALA A 1 78 ? 7.914 -21.283 -6.471 1.00 37.88 78 ALA A N 1
ATOM 563 C CA . ALA A 1 78 ? 7.383 -20.064 -5.892 1.00 37.88 78 ALA A CA 1
ATOM 564 C C . ALA A 1 78 ? 6.144 -19.665 -6.700 1.00 37.88 78 ALA A C 1
ATOM 566 O O . ALA A 1 78 ? 6.215 -19.445 -7.910 1.00 37.88 78 ALA A O 1
ATOM 567 N N . ALA A 1 79 ? 4.991 -19.631 -6.030 1.00 38.38 79 ALA A N 1
ATOM 568 C CA . ALA A 1 79 ? 3.731 -19.208 -6.623 1.00 38.38 79 ALA A CA 1
ATOM 569 C C . ALA A 1 79 ? 3.910 -17.854 -7.339 1.00 38.38 79 ALA A C 1
ATOM 571 O O . ALA A 1 79 ? 4.669 -17.009 -6.857 1.00 38.38 79 ALA A O 1
ATOM 572 N N . PRO A 1 80 ? 3.222 -17.620 -8.470 1.00 46.62 80 PRO A N 1
ATOM 573 C CA . PRO A 1 80 ? 3.448 -16.430 -9.276 1.00 46.62 80 PRO A CA 1
ATOM 574 C C . PRO A 1 80 ? 3.220 -15.184 -8.417 1.00 46.62 80 PRO A C 1
ATOM 576 O O . PRO A 1 80 ? 2.107 -14.958 -7.941 1.00 46.62 80 PRO A O 1
ATOM 579 N N . HIS A 1 81 ? 4.259 -14.363 -8.232 1.00 49.72 81 HIS A N 1
ATOM 580 C CA . HIS A 1 81 ? 4.211 -13.104 -7.471 1.00 49.72 81 HIS A CA 1
ATOM 581 C C . HIS A 1 81 ? 3.033 -12.195 -7.885 1.00 49.72 81 HIS A C 1
ATOM 583 O O . HIS A 1 81 ? 2.520 -11.422 -7.074 1.00 49.72 81 HIS A O 1
ATOM 589 N N . GLY A 1 82 ? 2.530 -12.357 -9.115 1.00 56.81 82 GLY A N 1
ATOM 590 C CA . GLY A 1 82 ? 1.328 -11.691 -9.613 1.00 56.81 82 GLY A CA 1
ATOM 591 C C . GLY A 1 82 ? 0.017 -12.056 -8.897 1.00 56.81 82 GLY A C 1
ATOM 592 O O . GLY A 1 82 ? -0.939 -11.290 -8.997 1.00 56.81 82 GLY A O 1
ATOM 593 N N . HIS A 1 83 ? -0.073 -13.173 -8.162 1.00 70.94 83 HIS A N 1
ATOM 594 C CA . HIS A 1 83 ? -1.293 -13.522 -7.422 1.00 70.94 83 HIS A CA 1
ATOM 595 C C . HIS A 1 83 ? -1.465 -12.651 -6.172 1.00 70.94 83 HIS A C 1
ATOM 597 O O . HIS A 1 83 ? -2.523 -12.054 -5.985 1.00 70.94 83 HIS A O 1
ATOM 603 N N . THR A 1 84 ? -0.415 -12.504 -5.360 1.00 79.88 84 THR A N 1
ATOM 604 C CA . THR A 1 84 ? -0.451 -11.682 -4.138 1.00 79.88 84 THR A CA 1
ATOM 605 C C . THR A 1 84 ? -0.690 -10.206 -4.461 1.00 79.88 84 THR A C 1
ATOM 607 O O . THR A 1 84 ? -1.492 -9.556 -3.795 1.00 79.88 84 THR A O 1
ATOM 610 N N . GLY A 1 85 ? -0.066 -9.686 -5.525 1.00 85.19 85 GLY A N 1
ATOM 611 C CA . GLY A 1 85 ? -0.299 -8.315 -5.993 1.00 85.19 85 GLY A CA 1
ATOM 612 C C . GLY A 1 85 ? -1.755 -8.050 -6.382 1.00 85.19 85 GLY A C 1
ATOM 613 O O . GLY A 1 85 ? -2.348 -7.058 -5.956 1.00 85.19 85 GLY A O 1
ATOM 614 N N . LYS A 1 86 ? -2.375 -8.965 -7.143 1.00 85.69 86 LYS A N 1
ATOM 615 C CA . LYS A 1 86 ? -3.804 -8.864 -7.488 1.00 85.69 86 LYS A CA 1
ATOM 616 C C . LYS A 1 86 ? -4.692 -8.895 -6.249 1.00 85.69 86 LYS A C 1
ATOM 618 O O . LYS A 1 86 ? -5.591 -8.074 -6.134 1.00 85.69 86 LYS A O 1
ATOM 623 N N . GLN A 1 87 ? -4.397 -9.771 -5.292 1.00 90.19 87 GLN A N 1
ATOM 624 C CA . GLN A 1 87 ? -5.158 -9.835 -4.046 1.00 90.19 87 GLN A CA 1
ATOM 625 C C . GLN A 1 87 ? -5.070 -8.537 -3.230 1.00 90.19 87 GLN A C 1
ATOM 627 O O . GLN A 1 87 ? -6.059 -8.157 -2.608 1.00 90.19 87 GLN A O 1
ATOM 632 N N . TRP A 1 88 ? -3.926 -7.846 -3.240 1.00 91.12 88 TRP A N 1
ATOM 633 C CA . TRP A 1 88 ? -3.805 -6.507 -2.657 1.00 91.12 88 TRP A CA 1
ATOM 634 C C . TRP A 1 88 ? -4.653 -5.476 -3.405 1.00 91.12 88 TRP A C 1
ATOM 636 O O . TRP A 1 88 ? -5.379 -4.722 -2.764 1.00 91.12 88 TRP A O 1
ATOM 646 N N . SER A 1 89 ? -4.610 -5.477 -4.742 1.00 89.81 89 SER A N 1
ATOM 647 C CA . SER A 1 89 ? -5.445 -4.603 -5.580 1.00 89.81 89 SER A CA 1
ATOM 648 C C . SER A 1 89 ? -6.938 -4.790 -5.288 1.00 89.81 89 SER A C 1
ATOM 650 O O . SER A 1 89 ? -7.660 -3.817 -5.073 1.00 89.81 89 SER A O 1
ATOM 652 N N . ASP A 1 90 ? -7.398 -6.039 -5.210 1.00 91.19 90 ASP A N 1
ATOM 653 C CA . ASP A 1 90 ? -8.796 -6.363 -4.920 1.00 91.19 90 ASP A CA 1
ATOM 654 C C . ASP A 1 90 ? -9.185 -5.947 -3.495 1.00 91.19 90 ASP A C 1
ATOM 656 O O . ASP A 1 90 ? -10.239 -5.340 -3.290 1.00 91.19 90 ASP A O 1
ATOM 660 N N . LEU A 1 91 ? -8.308 -6.192 -2.513 1.00 92.12 91 LEU A N 1
ATOM 661 C CA . LEU A 1 91 ? -8.529 -5.776 -1.128 1.00 92.12 91 LEU A CA 1
ATOM 662 C C . LEU A 1 91 ? -8.596 -4.246 -1.000 1.00 92.12 91 LEU A C 1
ATOM 664 O O . LEU A 1 91 ? -9.447 -3.729 -0.275 1.00 92.12 91 LEU A O 1
ATOM 668 N N . SER A 1 92 ? -7.741 -3.524 -1.731 1.00 92.88 92 SER A N 1
ATOM 669 C CA . SER A 1 92 ? -7.766 -2.061 -1.793 1.00 92.88 92 SER A CA 1
ATOM 670 C C . SER A 1 92 ? -9.072 -1.545 -2.379 1.00 92.88 92 SER A C 1
ATOM 672 O O . SER A 1 92 ? -9.668 -0.652 -1.790 1.00 92.88 92 SER A O 1
ATOM 674 N N . LYS A 1 93 ? -9.594 -2.145 -3.454 1.00 91.38 93 LYS A N 1
ATOM 675 C CA . LYS A 1 93 ? -10.902 -1.754 -4.006 1.00 91.38 93 LYS A CA 1
ATOM 676 C C . LYS A 1 93 ? -12.046 -2.009 -3.029 1.00 91.38 93 LYS A C 1
ATOM 678 O O . LYS A 1 93 ? -12.934 -1.174 -2.899 1.00 91.38 93 LYS A O 1
ATOM 683 N N . GLN A 1 94 ? -12.026 -3.151 -2.345 1.00 92.31 94 GLN A N 1
ATOM 684 C CA . GLN A 1 94 ? -13.092 -3.542 -1.424 1.00 92.31 94 GLN A CA 1
ATOM 685 C C . GLN A 1 94 ? -13.132 -2.665 -0.165 1.00 92.31 94 GLN A C 1
ATOM 687 O O . GLN A 1 94 ? -14.214 -2.318 0.304 1.00 92.31 94 GLN A O 1
ATOM 692 N N . HIS A 1 95 ? -11.968 -2.315 0.384 1.00 91.38 95 HIS A N 1
ATOM 693 C CA . HIS A 1 95 ? -11.853 -1.611 1.665 1.00 91.38 95 HIS A CA 1
ATOM 694 C C . HIS A 1 95 ? -11.307 -0.183 1.547 1.00 91.38 95 HIS A C 1
ATOM 696 O O . HIS A 1 95 ? -11.055 0.445 2.570 1.00 91.38 95 HIS A O 1
ATOM 702 N N . GLN A 1 96 ? -11.135 0.327 0.323 1.00 90.88 96 GLN A N 1
ATOM 703 C CA . GLN A 1 96 ? -10.568 1.650 0.019 1.00 90.88 96 GLN A CA 1
ATOM 704 C C . GLN A 1 96 ? -9.204 1.857 0.691 1.00 90.88 96 GLN A C 1
ATOM 706 O O . GLN A 1 96 ? -8.942 2.879 1.320 1.00 90.88 96 GLN A O 1
ATOM 711 N N . LEU A 1 97 ? -8.340 0.842 0.589 1.00 93.00 97 LEU A N 1
ATOM 712 C CA . LEU A 1 97 ? -7.030 0.864 1.237 1.00 93.00 97 LEU A CA 1
ATOM 713 C C . LEU A 1 97 ? -6.036 1.704 0.452 1.00 93.00 97 LEU A C 1
ATOM 715 O O . LEU A 1 97 ? -5.931 1.569 -0.770 1.00 93.00 97 LEU A O 1
ATOM 719 N N . ASP A 1 98 ? -5.228 2.455 1.190 1.00 92.75 98 ASP A N 1
ATOM 720 C CA . ASP A 1 98 ? -4.095 3.186 0.650 1.00 92.75 98 ASP A CA 1
ATOM 721 C C . ASP A 1 98 ? -2.855 2.280 0.527 1.00 92.75 98 ASP A C 1
ATOM 723 O O . ASP A 1 98 ? -2.220 1.918 1.527 1.00 92.75 98 ASP A O 1
ATOM 727 N N . LEU A 1 99 ? -2.525 1.889 -0.708 1.00 93.44 99 LEU A N 1
ATOM 728 C CA . LEU A 1 99 ? -1.351 1.078 -1.033 1.00 93.44 99 LEU A CA 1
ATOM 729 C C . LEU A 1 99 ? -0.262 1.957 -1.655 1.00 93.44 99 LEU A C 1
ATOM 731 O O . LEU A 1 99 ? -0.357 2.362 -2.814 1.00 93.44 99 LEU A O 1
ATOM 735 N N . VAL A 1 100 ? 0.813 2.205 -0.910 1.00 92.62 100 VAL A N 1
ATOM 736 C CA . VAL A 1 100 ? 1.903 3.093 -1.331 1.00 92.62 100 VAL A CA 1
ATOM 737 C C . VAL A 1 100 ? 3.170 2.307 -1.625 1.00 92.62 100 VAL A C 1
ATOM 739 O O . VAL A 1 100 ? 3.656 1.541 -0.799 1.00 92.62 100 VAL A O 1
ATOM 742 N N . VAL A 1 101 ? 3.760 2.556 -2.786 1.00 89.56 101 VAL A N 1
ATOM 743 C CA . VAL A 1 101 ? 5.049 2.025 -3.224 1.00 89.56 101 VAL A CA 1
ATOM 744 C C . VAL A 1 101 ? 6.100 3.117 -3.093 1.00 89.56 101 VAL A C 1
ATOM 746 O O . VAL A 1 101 ? 5.920 4.230 -3.587 1.00 89.56 101 VAL A O 1
ATOM 749 N N . CYS A 1 102 ? 7.227 2.810 -2.454 1.00 90.19 102 CYS A N 1
ATOM 750 C CA . CYS A 1 102 ? 8.316 3.773 -2.350 1.00 90.19 102 CYS A CA 1
ATOM 751 C C . CYS A 1 102 ? 8.925 4.097 -3.723 1.00 90.19 102 CYS A C 1
ATOM 753 O O . CYS A 1 102 ? 9.513 3.226 -4.368 1.00 90.19 102 CYS A O 1
ATOM 755 N N . VAL A 1 103 ? 8.877 5.373 -4.113 1.00 87.06 103 VAL A N 1
ATOM 756 C CA . VAL A 1 103 ? 9.418 5.893 -5.379 1.00 87.06 103 VAL A CA 1
ATOM 757 C C . VAL A 1 103 ? 10.891 5.541 -5.580 1.00 87.06 103 VAL A C 1
ATOM 759 O O . VAL A 1 103 ? 11.260 4.988 -6.611 1.00 87.06 103 VAL A O 1
ATOM 762 N N . SER A 1 104 ? 11.740 5.745 -4.569 1.00 84.31 104 SER A N 1
ATOM 763 C CA . SER A 1 104 ? 13.172 5.446 -4.678 1.00 84.31 104 SER A CA 1
ATOM 764 C C . SER A 1 104 ? 13.449 3.947 -4.812 1.00 84.31 104 SER A C 1
ATOM 766 O O . SER A 1 104 ? 14.443 3.560 -5.423 1.00 84.31 104 SER A O 1
ATOM 768 N N . ALA A 1 1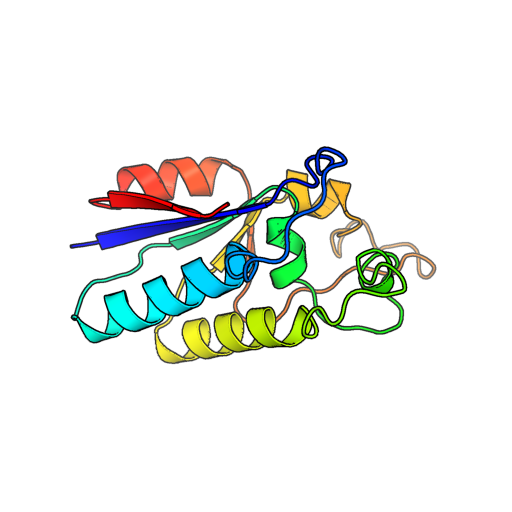05 ? 12.599 3.090 -4.237 1.00 82.69 105 ALA A N 1
ATOM 769 C CA . ALA A 1 105 ? 12.728 1.641 -4.371 1.00 82.69 105 ALA A CA 1
ATOM 770 C C . ALA A 1 105 ? 12.207 1.140 -5.727 1.00 82.69 105 ALA A C 1
ATOM 772 O O . ALA A 1 105 ? 12.800 0.211 -6.280 1.00 82.69 105 ALA A O 1
ATOM 773 N N . ALA A 1 106 ? 11.152 1.770 -6.253 1.00 80.06 106 ALA A N 1
ATOM 774 C CA . ALA A 1 106 ? 10.572 1.486 -7.560 1.00 80.06 106 ALA A CA 1
ATOM 775 C C . ALA A 1 106 ? 11.517 1.899 -8.704 1.00 80.06 106 ALA A C 1
ATOM 777 O O . ALA A 1 106 ? 11.819 1.072 -9.564 1.00 80.06 106 ALA A O 1
ATOM 778 N N . LEU A 1 107 ? 12.080 3.114 -8.653 1.00 79.25 107 LEU A N 1
ATOM 779 C CA . LEU A 1 107 ? 13.050 3.621 -9.637 1.00 79.25 107 LEU A CA 1
ATOM 780 C C . LEU A 1 107 ? 14.281 2.710 -9.754 1.00 79.25 107 LEU A C 1
ATOM 782 O O . LEU A 1 107 ? 14.685 2.337 -10.851 1.00 79.25 107 LEU A O 1
ATOM 786 N N . LYS A 1 108 ? 14.838 2.263 -8.618 1.00 75.44 108 LYS A N 1
ATOM 787 C CA . LYS A 1 108 ? 15.982 1.328 -8.584 1.00 75.44 108 LYS A CA 1
ATOM 788 C C . LYS A 1 108 ? 15.706 -0.020 -9.259 1.00 75.44 108 LYS A C 1
ATOM 790 O O . LYS A 1 108 ? 16.652 -0.735 -9.570 1.00 75.44 108 LYS A O 1
ATOM 795 N N . ARG A 1 109 ? 14.434 -0.388 -9.428 1.00 71.44 109 ARG A N 1
ATOM 796 C CA . ARG A 1 109 ? 13.983 -1.673 -9.984 1.00 71.44 109 ARG A CA 1
ATOM 797 C C . ARG A 1 109 ? 13.340 -1.526 -11.362 1.00 71.44 109 ARG A C 1
ATOM 799 O O . ARG A 1 109 ? 12.684 -2.455 -11.816 1.00 71.44 109 ARG A O 1
ATOM 806 N N . GLY A 1 110 ? 13.546 -0.384 -12.019 1.00 65.06 110 GLY A N 1
ATOM 807 C CA . GLY A 1 110 ? 13.138 -0.162 -13.405 1.00 65.06 110 GLY A CA 1
ATOM 808 C C . GLY A 1 110 ? 11.753 0.454 -13.575 1.00 65.06 110 GLY A C 1
ATOM 809 O O . GLY A 1 110 ? 11.258 0.496 -14.696 1.00 65.06 110 GLY A O 1
ATOM 810 N N . LEU A 1 111 ? 11.109 0.938 -12.504 1.00 66.06 111 LEU A N 1
ATOM 811 C CA . LEU A 1 111 ? 9.882 1.711 -12.668 1.00 66.06 111 LEU A CA 1
ATOM 812 C C . LEU A 1 111 ? 10.248 3.127 -13.095 1.00 66.06 111 LEU A C 1
ATOM 814 O O . LEU A 1 111 ? 10.685 3.928 -12.277 1.00 66.06 111 LEU A O 1
ATOM 818 N N . ILE A 1 112 ? 10.112 3.389 -14.389 1.00 58.19 112 ILE A N 1
ATOM 819 C CA . ILE A 1 112 ? 10.349 4.689 -15.016 1.00 58.19 112 ILE A CA 1
ATOM 820 C C . ILE A 1 112 ? 9.023 5.457 -14.970 1.00 58.19 112 ILE A C 1
ATOM 822 O O . ILE A 1 112 ? 7.989 4.897 -15.339 1.00 58.19 112 ILE A O 1
ATOM 826 N N . SER A 1 113 ? 9.041 6.702 -14.481 1.00 53.47 113 SER A N 1
ATOM 827 C CA . SER A 1 113 ? 7.860 7.577 -14.503 1.00 53.47 113 SER A CA 1
ATOM 828 C C . SER A 1 113 ? 7.368 7.750 -15.940 1.00 53.47 113 SER A C 1
ATOM 830 O O . SER A 1 113 ? 8.173 7.742 -16.871 1.00 53.47 113 SER A O 1
ATOM 832 N N . GLU A 1 114 ? 6.067 7.959 -16.142 1.00 49.94 114 GLU A N 1
ATOM 833 C CA . GLU A 1 114 ? 5.526 8.278 -17.473 1.00 49.94 114 GLU A CA 1
ATOM 834 C C . GLU A 1 114 ? 6.185 9.537 -18.075 1.00 49.94 114 GLU A C 1
ATOM 836 O O . GLU A 1 114 ? 6.300 9.651 -19.293 1.00 49.94 114 GLU A O 1
ATOM 841 N N . GLU A 1 115 ? 6.690 10.442 -17.228 1.00 45.47 115 GLU A N 1
ATOM 842 C CA . GLU A 1 115 ? 7.426 11.646 -17.636 1.00 45.47 115 GLU A CA 1
ATOM 843 C C . GLU A 1 115 ? 8.849 11.350 -18.143 1.00 45.47 115 GLU A C 1
ATOM 845 O O . GLU A 1 115 ? 9.290 11.965 -19.112 1.00 45.47 115 GLU A O 1
ATOM 850 N N . GLU A 1 116 ? 9.557 10.377 -17.558 1.00 46.91 116 GLU A N 1
ATOM 851 C CA . GLU A 1 116 ? 10.857 9.911 -18.065 1.00 46.91 116 GLU A CA 1
ATOM 852 C C . GLU A 1 116 ? 10.725 8.902 -19.222 1.00 46.91 116 GLU A C 1
ATOM 854 O O . GLU A 1 116 ? 11.685 8.687 -19.957 1.00 46.91 116 GLU A O 1
ATOM 859 N N . GLY A 1 117 ? 9.539 8.320 -19.432 1.00 48.84 117 GLY A N 1
ATOM 860 C CA . GLY A 1 117 ? 9.212 7.388 -20.521 1.00 48.84 117 GLY A CA 1
ATOM 861 C C . GLY A 1 117 ? 9.014 8.039 -21.896 1.00 48.84 117 GLY A C 1
ATOM 862 O O . GLY A 1 117 ? 8.319 7.490 -22.749 1.00 48.84 117 GLY A O 1
ATOM 863 N N . GLN A 1 118 ? 9.597 9.217 -22.131 1.00 41.84 118 GLN A N 1
ATOM 864 C CA . GLN A 1 118 ? 9.508 9.949 -23.403 1.00 41.84 118 GLN A CA 1
ATOM 865 C C . GLN A 1 118 ? 10.304 9.278 -24.540 1.00 41.84 118 GLN A C 1
ATOM 867 O O . GLN A 1 118 ? 10.208 9.706 -25.693 1.00 41.84 118 GLN A O 1
ATOM 872 N N . HIS A 1 119 ? 11.084 8.230 -24.253 1.00 46.91 119 HIS A N 1
ATOM 873 C CA . HIS A 1 119 ? 11.713 7.413 -25.284 1.00 46.91 119 HIS A CA 1
ATOM 874 C C . HIS A 1 119 ? 10.879 6.156 -25.575 1.00 46.91 119 HIS A C 1
ATOM 876 O O . HIS A 1 119 ? 10.683 5.328 -24.685 1.00 46.91 119 HIS A O 1
ATOM 882 N N . PRO A 1 120 ? 10.422 5.961 -26.829 1.00 45.19 120 PRO A N 1
ATOM 883 C CA . PRO A 1 120 ? 9.536 4.854 -27.213 1.00 45.19 120 PRO A CA 1
ATOM 884 C C . PRO A 1 120 ? 10.158 3.454 -27.048 1.00 45.19 120 PRO A C 1
ATOM 886 O O . PRO A 1 120 ? 9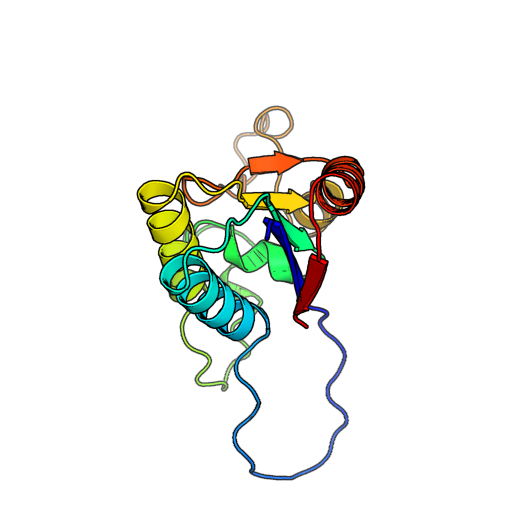.465 2.451 -27.195 1.00 45.19 120 PRO A O 1
ATOM 889 N N . GLU A 1 121 ? 11.451 3.375 -26.734 1.00 47.31 121 GLU A N 1
ATOM 890 C CA . GLU A 1 121 ? 12.211 2.144 -26.493 1.00 47.31 121 GLU A CA 1
ATOM 891 C C . GLU A 1 121 ? 12.318 1.745 -25.007 1.00 47.31 121 GLU A C 1
ATOM 893 O O . GLU A 1 121 ? 12.848 0.678 -24.695 1.00 47.31 121 GLU A O 1
ATOM 898 N N . GLN A 1 122 ? 11.801 2.558 -24.077 1.00 50.53 122 GLN A N 1
ATOM 899 C CA . GLN A 1 122 ? 11.851 2.274 -22.640 1.00 50.53 122 GLN A CA 1
ATOM 900 C C . GLN A 1 122 ? 10.548 1.632 -22.147 1.00 50.53 122 GLN A C 1
ATOM 902 O O . GLN A 1 122 ? 9.484 2.246 -22.116 1.00 50.53 122 GLN A O 1
ATOM 907 N N . ALA A 1 123 ? 10.636 0.369 -21.727 1.00 52.09 123 ALA A N 1
ATOM 908 C CA . ALA A 1 123 ? 9.535 -0.348 -21.094 1.00 52.09 123 ALA A CA 1
ATOM 909 C C . ALA A 1 123 ? 9.225 0.256 -19.710 1.00 52.09 123 ALA A C 1
ATOM 911 O O . ALA A 1 123 ? 9.883 -0.062 -18.720 1.00 52.09 123 ALA A O 1
ATOM 912 N N . CYS A 1 124 ? 8.218 1.127 -19.624 1.00 55.94 124 CYS A N 1
ATOM 913 C CA . CYS A 1 124 ? 7.706 1.624 -18.347 1.00 55.94 124 CYS A CA 1
ATOM 914 C C . CYS A 1 124 ? 7.040 0.481 -17.562 1.00 55.94 124 CYS A C 1
ATOM 916 O O . CYS A 1 124 ? 6.028 -0.073 -18.000 1.00 55.94 124 CYS A O 1
ATOM 918 N N . LEU A 1 125 ? 7.566 0.138 -16.379 1.00 62.59 125 LEU A N 1
ATOM 919 C CA . LEU A 1 125 ? 6.858 -0.755 -15.456 1.00 62.59 125 LEU A CA 1
ATOM 920 C C . LEU A 1 12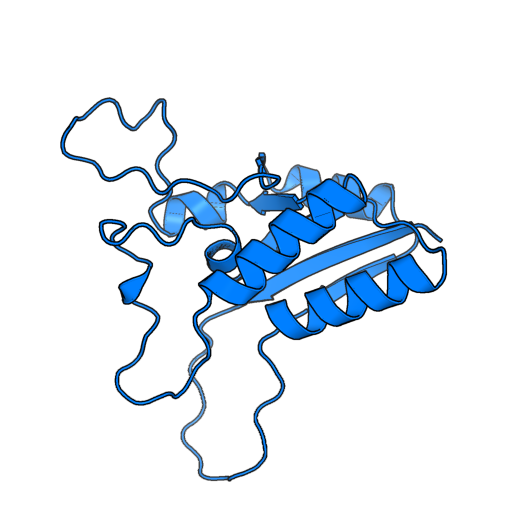5 ? 5.583 -0.069 -14.966 1.00 62.59 125 LEU A C 1
ATOM 922 O O . LEU A 1 125 ? 5.632 0.998 -14.359 1.00 62.59 125 LEU A O 1
ATOM 926 N N . ARG A 1 126 ? 4.435 -0.702 -15.200 1.00 71.94 126 ARG A N 1
ATOM 927 C CA . ARG A 1 126 ? 3.138 -0.203 -14.735 1.00 71.94 126 ARG A CA 1
ATOM 928 C C . ARG A 1 126 ? 2.757 -0.837 -13.402 1.00 71.94 126 ARG A C 1
ATOM 930 O O . ARG A 1 126 ? 3.064 -2.003 -13.151 1.00 71.94 126 ARG A O 1
ATOM 937 N N . LEU A 1 127 ? 2.059 -0.083 -12.558 1.00 79.25 127 LEU A N 1
ATOM 938 C CA . LEU A 1 127 ? 1.515 -0.593 -11.301 1.00 79.25 127 LEU A CA 1
ATOM 939 C C . LEU A 1 127 ? 0.163 -1.282 -11.497 1.00 79.25 127 LEU A C 1
ATOM 941 O O . LEU A 1 127 ? -0.622 -0.921 -12.374 1.00 79.25 127 LEU A O 1
ATOM 945 N N . LEU A 1 128 ? -0.136 -2.244 -10.628 1.00 83.19 128 LEU A N 1
ATOM 946 C CA . LEU A 1 128 ? -1.479 -2.786 -10.467 1.00 83.19 128 LEU A CA 1
ATOM 947 C C . LEU A 1 128 ? -2.446 -1.686 -9.986 1.00 83.19 128 LEU A C 1
ATOM 949 O O . LEU A 1 128 ? -2.047 -0.803 -9.225 1.00 83.19 128 LEU A O 1
ATOM 953 N N . PRO A 1 129 ? -3.734 -1.745 -10.368 1.00 82.38 129 PRO A N 1
ATOM 954 C CA . PRO A 1 129 ? -4.724 -0.777 -9.903 1.00 82.38 129 PRO A CA 1
ATOM 955 C C . PRO A 1 129 ? -4.787 -0.696 -8.371 1.00 82.38 129 PRO A C 1
ATOM 957 O O . PRO A 1 129 ? -4.708 -1.719 -7.693 1.00 82.38 129 PRO A O 1
ATOM 960 N N . GLY A 1 130 ? -4.974 0.504 -7.824 1.00 85.50 130 GLY A N 1
ATOM 961 C CA . GLY A 1 130 ? -5.044 0.734 -6.374 1.00 85.50 130 GLY A CA 1
ATOM 962 C C . GLY A 1 130 ? -3.686 0.931 -5.693 1.00 85.50 130 GLY A C 1
ATOM 963 O O . GLY A 1 130 ? -3.654 1.375 -4.551 1.00 85.50 130 GLY A O 1
ATOM 964 N N . PHE A 1 131 ? -2.575 0.666 -6.387 1.00 88.38 131 PHE A N 1
ATOM 965 C CA . PHE A 1 131 ? -1.246 1.067 -5.934 1.00 88.38 131 PHE A CA 1
ATOM 966 C C . PHE A 1 131 ? -0.907 2.471 -6.427 1.00 88.38 131 PHE A C 1
ATOM 968 O O . PHE A 1 131 ? -1.215 2.835 -7.562 1.00 88.38 131 PHE A O 1
ATOM 975 N N . GLN A 1 132 ? -0.206 3.227 -5.590 1.00 88.31 132 GLN A N 1
ATOM 976 C CA . GLN A 1 132 ? 0.335 4.537 -5.930 1.00 88.31 132 GLN A CA 1
ATOM 977 C C . GLN A 1 132 ? 1.812 4.640 -5.553 1.00 88.31 132 GLN A C 1
ATOM 979 O O . GLN A 1 132 ? 2.271 3.999 -4.609 1.00 88.31 132 GLN A O 1
ATOM 984 N N . ILE A 1 133 ? 2.571 5.451 -6.286 1.00 87.31 133 ILE A N 1
ATOM 985 C CA . ILE A 1 133 ? 3.985 5.708 -5.995 1.00 87.31 133 ILE A CA 1
ATOM 986 C C . ILE A 1 133 ? 4.105 6.975 -5.164 1.00 87.31 133 ILE A C 1
ATOM 988 O O . ILE A 1 133 ? 3.530 8.004 -5.504 1.00 87.31 133 ILE A O 1
ATOM 992 N N . SER A 1 134 ? 4.884 6.916 -4.085 1.00 89.00 134 SER A N 1
ATOM 993 C CA . SER A 1 134 ? 5.158 8.098 -3.276 1.00 89.00 134 SER A CA 1
ATOM 994 C C . SER A 1 134 ? 6.480 8.015 -2.511 1.00 89.00 134 SER A C 1
ATOM 996 O O . SER A 1 134 ? 7.180 6.998 -2.504 1.00 89.00 134 SER A O 1
ATOM 998 N N . GLY A 1 135 ? 6.854 9.125 -1.880 1.00 87.94 135 GLY A N 1
ATOM 999 C CA . GLY A 1 135 ? 8.092 9.272 -1.121 1.00 87.94 135 GLY A CA 1
ATOM 1000 C C . GLY A 1 135 ? 8.075 8.583 0.245 1.00 87.94 135 GLY A C 1
ATOM 1001 O O . GLY A 1 135 ? 7.031 8.205 0.776 1.00 87.94 135 GLY A O 1
ATOM 1002 N N . LEU A 1 136 ? 9.256 8.497 0.867 1.00 87.81 136 LEU A N 1
ATOM 1003 C CA . LEU A 1 136 ? 9.419 7.974 2.230 1.00 87.81 136 LEU A CA 1
ATOM 1004 C C . LEU A 1 136 ? 8.627 8.783 3.276 1.00 87.81 136 LEU A C 1
ATOM 1006 O O . LEU A 1 136 ? 8.274 8.243 4.316 1.00 87.81 136 LEU A O 1
ATOM 1010 N N . GLY A 1 137 ? 8.272 10.040 2.990 1.00 88.88 137 GLY A N 1
ATOM 1011 C CA . GLY A 1 137 ? 7.400 10.840 3.858 1.00 88.88 137 GLY A CA 1
ATOM 1012 C C . GLY A 1 137 ? 6.045 10.179 4.142 1.00 88.88 137 GLY A C 1
ATOM 1013 O O . GLY A 1 137 ? 5.518 10.337 5.238 1.00 88.88 137 GLY A O 1
ATOM 1014 N N . GLN A 1 138 ? 5.527 9.352 3.223 1.00 90.25 138 GLN A N 1
ATOM 1015 C CA . GLN A 1 138 ? 4.292 8.589 3.455 1.00 90.25 138 GLN A CA 1
ATOM 1016 C C . GLN A 1 138 ? 4.451 7.505 4.528 1.00 90.25 138 GLN A C 1
ATOM 1018 O O . GLN A 1 138 ? 3.464 7.106 5.144 1.00 90.25 138 GLN A O 1
ATOM 1023 N N . LEU A 1 139 ? 5.678 7.034 4.773 1.00 88.06 139 LEU A N 1
ATOM 1024 C CA . LEU A 1 139 ? 5.972 6.121 5.872 1.00 88.06 139 LEU A CA 1
ATOM 1025 C C . LEU A 1 139 ? 5.909 6.849 7.219 1.00 88.06 139 LEU A C 1
ATOM 1027 O O . LEU A 1 139 ? 5.309 6.343 8.163 1.00 88.06 139 LEU A O 1
ATOM 1031 N N . THR A 1 140 ? 6.496 8.045 7.300 1.00 90.81 140 THR A N 1
ATOM 1032 C CA . THR A 1 140 ? 6.412 8.896 8.496 1.00 90.81 140 THR A CA 1
ATOM 1033 C C . THR A 1 140 ? 4.965 9.275 8.793 1.00 90.81 140 THR A C 1
ATOM 1035 O O . THR A 1 140 ? 4.512 9.132 9.923 1.00 90.81 140 THR A O 1
ATOM 1038 N N . ASP A 1 141 ? 4.220 9.679 7.767 1.00 92.25 141 ASP A N 1
ATOM 1039 C CA . ASP A 1 141 ? 2.796 9.987 7.866 1.00 92.25 141 ASP A CA 1
ATOM 1040 C C . ASP A 1 141 ? 1.976 8.788 8.382 1.00 92.25 141 ASP A C 1
ATOM 1042 O O . ASP A 1 141 ? 1.148 8.932 9.280 1.00 92.25 141 ASP A O 1
ATOM 1046 N N . ALA A 1 142 ? 2.275 7.580 7.893 1.00 90.56 142 ALA A N 1
ATOM 1047 C CA . ALA A 1 142 ? 1.633 6.350 8.348 1.00 90.56 142 ALA A CA 1
ATOM 1048 C C . ALA A 1 142 ? 1.949 5.999 9.808 1.00 90.56 142 ALA A C 1
ATOM 1050 O O . ALA A 1 142 ? 1.099 5.429 10.496 1.00 90.56 142 ALA A O 1
ATOM 1051 N N . ALA A 1 143 ? 3.150 6.327 10.284 1.00 90.19 143 ALA A N 1
ATOM 1052 C CA . ALA A 1 143 ? 3.543 6.127 11.675 1.00 90.19 143 ALA A CA 1
ATOM 1053 C C . ALA A 1 143 ? 2.859 7.125 12.624 1.00 90.19 143 ALA A C 1
ATOM 1055 O O . ALA A 1 143 ? 2.564 6.769 13.759 1.00 90.19 143 ALA A O 1
ATOM 1056 N N . ILE A 1 144 ? 2.581 8.349 12.163 1.00 92.94 144 ILE A N 1
ATOM 1057 C CA . ILE A 1 144 ? 1.897 9.387 12.951 1.00 92.94 144 ILE A CA 1
ATOM 1058 C C . ILE A 1 144 ? 0.403 9.076 13.107 1.00 92.94 144 ILE A C 1
ATOM 1060 O O . ILE A 1 144 ? -0.151 9.250 14.189 1.00 92.94 144 ILE A O 1
ATOM 1064 N N . HIS A 1 145 ? -0.248 8.606 12.041 1.00 92.81 145 HIS A N 1
ATOM 1065 C CA . HIS A 1 145 ? -1.702 8.406 12.009 1.00 92.81 145 HIS A CA 1
ATOM 1066 C C . HIS A 1 145 ? -2.161 6.998 12.418 1.00 92.81 145 HIS A C 1
ATOM 1068 O O . HIS A 1 145 ? -3.363 6.732 12.440 1.00 92.81 145 HIS A O 1
ATOM 1074 N N . SER A 1 146 ? -1.237 6.086 12.742 1.00 93.25 146 SER A N 1
ATOM 1075 C CA . SER A 1 146 ? -1.577 4.741 13.214 1.00 93.25 146 SER A CA 1
ATOM 1076 C C . SER A 1 146 ? -1.265 4.554 14.692 1.00 93.25 146 SER A C 1
ATOM 1078 O O . SER A 1 146 ? -0.245 5.007 15.200 1.00 93.25 146 SER A O 1
ATOM 1080 N N . ASP A 1 147 ? -2.118 3.794 15.375 1.00 93.56 147 ASP A N 1
ATOM 1081 C CA . ASP A 1 147 ? -1.836 3.315 16.725 1.00 93.56 147 ASP A CA 1
ATOM 1082 C C . ASP A 1 147 ? -0.653 2.339 16.713 1.00 93.56 147 ASP A C 1
ATOM 1084 O O . ASP A 1 147 ? 0.091 2.230 17.691 1.00 93.56 147 ASP A O 1
ATOM 1088 N N . ARG A 1 148 ? -0.507 1.563 15.631 1.00 92.69 148 ARG A N 1
ATOM 1089 C CA . ARG A 1 148 ? 0.523 0.531 15.484 1.00 92.69 148 ARG A CA 1
ATOM 1090 C C . ARG A 1 148 ? 1.030 0.466 14.051 1.00 92.69 148 ARG A C 1
ATOM 1092 O O . ARG A 1 148 ? 0.251 0.346 13.110 1.00 92.69 148 ARG A O 1
ATOM 1099 N N . THR A 1 149 ? 2.350 0.427 13.908 1.00 92.50 149 THR A N 1
ATOM 1100 C CA . THR A 1 149 ? 3.017 0.125 12.639 1.00 92.50 149 THR A CA 1
ATOM 1101 C C . THR A 1 149 ? 3.675 -1.252 12.718 1.00 92.50 149 THR A C 1
ATOM 1103 O O . THR A 1 149 ? 4.438 -1.514 13.647 1.00 92.50 149 THR A O 1
ATOM 1106 N N . ILE A 1 150 ? 3.369 -2.142 11.771 1.00 93.44 150 ILE A N 1
ATOM 1107 C CA . ILE A 1 150 ? 3.851 -3.532 11.760 1.00 93.44 150 ILE A CA 1
ATOM 1108 C C . ILE A 1 150 ? 4.641 -3.793 10.481 1.00 93.44 150 ILE A C 1
ATOM 1110 O O . ILE A 1 150 ? 4.142 -3.565 9.381 1.00 93.44 150 ILE A O 1
ATOM 1114 N N . THR A 1 151 ? 5.860 -4.310 10.628 1.00 91.25 151 THR A N 1
ATOM 1115 C CA . THR A 1 151 ? 6.748 -4.623 9.503 1.00 91.25 151 THR A CA 1
ATOM 1116 C C . THR A 1 151 ? 6.790 -6.118 9.235 1.00 91.25 151 THR A C 1
ATOM 1118 O O . THR A 1 151 ? 7.127 -6.900 10.123 1.00 91.25 151 THR A O 1
ATOM 1121 N N . PHE A 1 152 ? 6.543 -6.494 7.987 1.00 88.88 152 PHE A N 1
ATOM 1122 C CA . PHE A 1 152 ? 6.707 -7.847 7.468 1.00 88.88 152 PHE A CA 1
ATOM 1123 C C . PHE A 1 152 ? 7.967 -7.900 6.605 1.00 88.88 152 PHE A C 1
ATOM 1125 O O . PHE A 1 152 ? 8.243 -6.945 5.877 1.00 88.88 152 PHE A O 1
ATOM 1132 N N . ARG A 1 153 ? 8.738 -8.984 6.738 1.00 81.94 153 ARG A N 1
ATOM 1133 C CA . ARG A 1 153 ? 9.992 -9.239 6.013 1.00 81.94 153 ARG A CA 1
ATOM 1134 C C . ARG A 1 153 ? 9.873 -10.498 5.168 1.00 81.94 153 ARG A C 1
ATOM 1136 O O . ARG A 1 153 ? 9.122 -11.398 5.606 1.00 81.94 153 ARG A O 1
#

InterPro domains:
  IPR003787 Sulphur relay, DsrE/F-like [PF02635] (22-152)
  IPR017463 Sulphur relay, TusD/DsrE [TIGR03012] (27-152)
  IPR027396 DsrEFH-like [G3DSA:3.40.1260.10] (17-152)
  IPR027396 DsrEFH-like [SSF75169] (25-152)

Foldseek 3Di:
DEEEEEEEDEPPDDPDDDDDDPDPQALLVVSLVVVVVCVVVVYHYAAYEYDACSLLLFWDPDVPDPQLCPPPDPPDPRDRSPVSSVSVQVVCVVRVHQYEYEPVNCVVRQQDPPVRCPDPPRDHTDTDHNYDYDHCVVVVVSVVPGPYYYYTD